Protein AF-A0AAJ0X1F7-F1 (afdb_monomer_lite)

Foldseek 3Di:
DPQDPVNLCVLVVVVL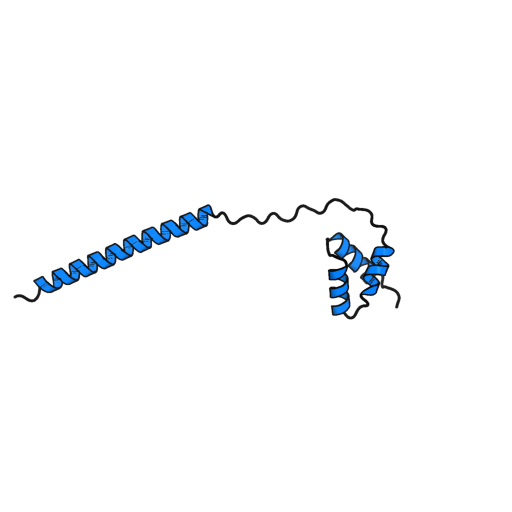VVDDLVNSLVVCVVVVHHSVVSVVSVVVDPPPPPDDHDPPDPPPDDPVVVVVVVVVVVVVVVVVVVVVVVVVVVVVVVVVVVPPPD

Secondary structure (DSSP, 8-state):
-PPPHHHHHHHHHHHHTT--HHHHHHHHHHTTS-THHHHHHHHHS------SPPPP-------HHHHHHHHHHHHHHHHHHHHHHHHHHHHHHHHHHHSS--

Sequence (102 aa):
MPVDESLRKWITDNYNAGFTPEQLRTTLAESGQDPAAVDEVLKASPQTPLLPPPPAPKKKGINWTIVVVIFILGLLVGVLFFFNTVISNLITASAGVAGIRT

Radius of gyration: 34.07 Å; chains: 1; bounding box: 63×26×92 Å

pLDDT: mean 75.94, std 13.57, range [43.41, 92.5]

Structure (mmCIF, N/CA/C/O backbone):
data_AF-A0AAJ0X1F7-F1
#
_entry.id   AF-A0AAJ0X1F7-F1
#
loop_
_atom_site.group_PDB
_atom_site.id
_atom_site.type_symbol
_atom_site.label_atom_id
_atom_site.label_alt_id
_atom_site.label_comp_id
_atom_site.label_asym_id
_atom_site.label_entity_id
_atom_site.label_seq_id
_atom_site.pdbx_PDB_ins_code
_atom_site.Cartn_x
_atom_site.Cartn_y
_atom_site.Cartn_z
_atom_site.occupancy
_atom_site.B_iso_or_equiv
_atom_site.auth_seq_id
_atom_site.auth_comp_id
_atom_site.auth_asym_id
_atom_site.auth_atom_id
_atom_site.pdbx_PDB_model_num
ATOM 1 N N . MET A 1 1 ? -35.106 3.662 24.745 1.00 53.12 1 MET A N 1
ATOM 2 C CA . MET A 1 1 ? -34.774 2.296 25.212 1.00 53.12 1 MET A CA 1
ATOM 3 C C . MET A 1 1 ? -33.494 2.415 26.023 1.00 53.12 1 MET A C 1
ATOM 5 O O . MET A 1 1 ? -32.674 3.234 25.631 1.00 53.12 1 MET A O 1
ATOM 9 N N . PRO A 1 2 ? -33.334 1.728 27.164 1.00 61.66 2 PRO A N 1
ATOM 10 C CA . PRO A 1 2 ? -32.090 1.820 27.926 1.00 61.66 2 PRO A CA 1
ATOM 11 C C . PRO A 1 2 ? -30.923 1.321 27.066 1.00 61.66 2 PRO A C 1
ATOM 13 O O . PRO A 1 2 ? -31.055 0.286 26.417 1.00 61.66 2 PRO A O 1
ATOM 16 N N . VAL A 1 3 ? -29.805 2.055 27.047 1.00 69.50 3 VAL A N 1
ATOM 17 C CA . VAL A 1 3 ? -28.573 1.609 26.378 1.00 69.50 3 VAL A CA 1
ATOM 18 C C . VAL A 1 3 ? -28.140 0.289 27.020 1.00 69.50 3 VAL A C 1
ATOM 20 O O . VAL A 1 3 ? -27.911 0.233 28.235 1.00 69.50 3 VAL A O 1
ATOM 23 N N . ASP A 1 4 ? -28.080 -0.780 26.232 1.00 82.25 4 ASP A N 1
ATOM 24 C CA . ASP A 1 4 ? -27.697 -2.095 26.726 1.00 82.25 4 ASP A CA 1
ATOM 25 C C . ASP A 1 4 ? -26.219 -2.109 27.145 1.00 82.25 4 ASP A C 1
ATOM 27 O O . ASP A 1 4 ? -25.387 -1.370 26.617 1.00 82.25 4 ASP A O 1
ATOM 31 N N . GLU A 1 5 ? -25.884 -2.919 28.147 1.00 81.56 5 GLU A N 1
ATOM 32 C CA . GLU A 1 5 ? -24.538 -2.952 28.732 1.00 81.56 5 GLU A CA 1
ATOM 33 C C . GLU A 1 5 ? -23.468 -3.376 27.714 1.00 81.56 5 GLU A C 1
ATOM 35 O O . GLU A 1 5 ? -22.348 -2.862 27.725 1.00 81.56 5 GLU A O 1
ATOM 40 N N . SER A 1 6 ? -23.842 -4.232 26.764 1.00 83.56 6 SER A N 1
ATOM 41 C CA . SER A 1 6 ? -23.008 -4.633 25.631 1.00 83.56 6 SER A CA 1
ATOM 42 C C . SER A 1 6 ? -22.703 -3.469 24.683 1.00 83.56 6 SER A C 1
ATOM 44 O O . SER A 1 6 ? -21.552 -3.320 24.275 1.00 83.56 6 SER A O 1
ATOM 46 N N . LEU A 1 7 ? -23.673 -2.602 24.389 1.00 84.56 7 LEU A N 1
ATOM 47 C CA . LEU A 1 7 ? -23.480 -1.390 23.597 1.00 84.56 7 LEU A CA 1
ATOM 48 C C . LEU A 1 7 ? -22.611 -0.369 24.332 1.00 84.56 7 LEU A C 1
ATOM 50 O O . LEU A 1 7 ? -21.713 0.204 23.718 1.00 84.56 7 LEU A O 1
ATOM 54 N N . ARG A 1 8 ? -22.794 -0.191 25.650 1.00 83.69 8 ARG A N 1
ATOM 55 C CA . ARG A 1 8 ? -21.896 0.671 26.446 1.00 83.69 8 ARG A CA 1
ATOM 56 C C . ARG A 1 8 ? -20.461 0.174 26.373 1.00 83.69 8 ARG A C 1
ATOM 58 O O . ARG A 1 8 ? -19.561 0.951 26.070 1.00 83.69 8 ARG A O 1
ATOM 65 N N . LYS A 1 9 ? -20.261 -1.126 26.599 1.00 85.25 9 LYS A N 1
ATOM 66 C CA . LYS A 1 9 ? -18.942 -1.756 26.547 1.00 85.25 9 LYS A CA 1
ATOM 67 C C . LYS A 1 9 ? -18.318 -1.625 25.160 1.00 85.25 9 LYS A C 1
ATOM 69 O O . LYS A 1 9 ? -17.155 -1.257 25.057 1.00 85.25 9 LYS A O 1
ATOM 74 N N . TRP A 1 10 ? -19.093 -1.848 24.100 1.00 86.81 10 TRP A N 1
ATOM 75 C CA . TRP A 1 10 ? -18.630 -1.670 22.727 1.00 86.81 10 TRP A CA 1
ATOM 76 C C . TRP A 1 10 ? -18.212 -0.218 22.446 1.00 86.81 10 TRP A C 1
ATOM 78 O O . TRP A 1 10 ? -17.122 0.003 21.921 1.00 86.81 10 TRP A O 1
ATOM 88 N N . ILE A 1 11 ? -19.016 0.778 22.840 1.00 86.62 11 ILE A N 1
ATOM 89 C CA . ILE A 1 11 ? -18.687 2.204 22.657 1.00 86.62 11 ILE A CA 1
ATOM 90 C C . ILE A 1 11 ? -17.389 2.548 23.399 1.00 86.62 11 ILE A C 1
ATOM 92 O O . ILE A 1 11 ? -16.491 3.149 22.810 1.00 86.62 11 ILE A O 1
ATOM 96 N N . THR A 1 12 ? -17.259 2.139 24.663 1.00 83.75 12 THR A N 1
ATOM 97 C CA . THR A 1 12 ? -16.070 2.405 25.485 1.00 83.75 12 THR A CA 1
ATOM 98 C C . THR A 1 12 ? -14.821 1.706 24.945 1.00 83.75 12 THR A C 1
ATOM 100 O O . THR A 1 12 ? -13.772 2.340 24.847 1.00 83.75 12 THR A O 1
ATOM 103 N N . ASP A 1 13 ? -14.919 0.435 24.548 1.00 86.31 13 ASP A N 1
ATOM 104 C CA . ASP A 1 13 ? -13.792 -0.340 24.013 1.00 86.31 13 ASP A CA 1
ATOM 105 C C . ASP A 1 13 ? -13.269 0.279 22.703 1.00 86.31 13 ASP A C 1
ATOM 107 O O . ASP A 1 13 ? -12.060 0.450 22.535 1.00 86.31 13 ASP A O 1
ATOM 111 N N . ASN A 1 14 ? -14.163 0.694 21.797 1.00 85.50 14 ASN A N 1
ATOM 112 C CA . ASN A 1 14 ? -13.760 1.329 20.539 1.00 85.50 14 ASN A CA 1
ATOM 113 C C . ASN A 1 14 ? -13.254 2.765 20.749 1.00 85.50 14 ASN A C 1
ATOM 115 O O . ASN A 1 14 ? -12.266 3.163 20.132 1.00 85.50 14 ASN A O 1
ATOM 119 N N . TYR A 1 15 ? -13.859 3.537 21.654 1.00 84.06 15 TYR A N 1
ATOM 120 C CA . TYR A 1 15 ? -13.347 4.863 22.005 1.00 84.06 15 TYR A CA 1
ATOM 121 C C . TYR A 1 15 ? -11.927 4.781 22.595 1.00 84.06 15 TYR A C 1
ATOM 123 O O . TYR A 1 15 ? -11.036 5.519 22.175 1.00 84.06 15 TYR A O 1
ATOM 131 N N . ASN A 1 16 ? -11.672 3.814 23.484 1.00 82.69 16 ASN A N 1
ATOM 132 C CA . ASN A 1 16 ? -10.339 3.545 24.040 1.00 82.69 16 ASN A CA 1
ATOM 133 C C . ASN A 1 16 ? -9.341 3.023 22.992 1.00 82.69 16 ASN A C 1
ATOM 135 O O . ASN A 1 16 ? -8.140 3.251 23.118 1.00 82.69 16 ASN A O 1
ATOM 139 N N . ALA A 1 17 ? -9.820 2.355 21.941 1.00 82.81 17 ALA A N 1
ATOM 140 C CA . ALA A 1 17 ? -9.002 1.956 20.797 1.00 82.81 17 ALA A CA 1
ATOM 141 C C . ALA A 1 17 ? -8.633 3.133 19.867 1.00 82.81 17 ALA A C 1
ATOM 143 O O . ALA A 1 17 ? -7.862 2.946 18.924 1.00 82.81 17 ALA A O 1
ATOM 144 N N . GLY A 1 18 ? -9.146 4.341 20.133 1.00 79.44 18 GLY A N 1
ATOM 145 C CA . GLY A 1 18 ? -8.839 5.562 19.387 1.00 79.44 18 GLY A CA 1
ATOM 146 C C . GLY A 1 18 ? -9.850 5.922 18.296 1.00 79.44 18 GLY A C 1
ATOM 147 O O . GLY A 1 18 ? -9.545 6.774 17.461 1.00 79.44 18 GLY A O 1
ATOM 148 N N . PHE A 1 19 ? -11.036 5.303 18.280 1.00 82.75 19 PHE A N 1
ATOM 149 C CA . PHE A 1 19 ? -12.124 5.722 17.393 1.00 82.75 19 PHE A CA 1
ATOM 150 C C . PHE A 1 19 ? -12.716 7.058 17.842 1.00 82.75 19 PHE A C 1
ATOM 152 O O . PHE A 1 19 ? -12.884 7.321 19.035 1.00 82.75 19 PHE A O 1
ATOM 159 N N . THR A 1 20 ? -13.075 7.904 16.878 1.00 85.69 20 THR A N 1
ATOM 160 C CA . THR A 1 20 ? -13.718 9.186 17.186 1.00 85.69 20 THR A CA 1
ATOM 161 C C . THR A 1 20 ? -15.211 8.995 17.484 1.00 85.69 20 THR A C 1
ATOM 163 O O . THR A 1 20 ? -15.834 8.077 16.945 1.00 85.69 20 THR A O 1
ATOM 166 N N . PRO A 1 21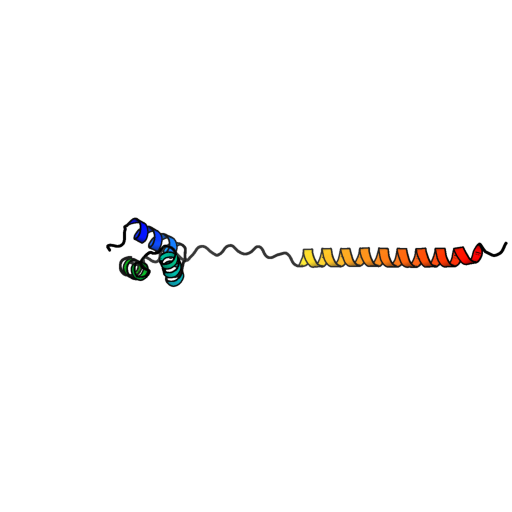 ? -15.837 9.878 18.286 1.00 84.06 21 PRO A N 1
ATOM 167 C CA . PRO A 1 21 ? -17.276 9.810 18.558 1.00 84.06 21 PRO A CA 1
ATOM 168 C C . PRO A 1 21 ? -18.134 9.791 17.285 1.00 84.06 21 PRO A C 1
ATOM 170 O O . PRO A 1 21 ? -19.125 9.071 17.221 1.00 84.06 21 PRO A O 1
ATOM 173 N N . GLU A 1 22 ? -17.724 10.516 16.240 1.00 86.94 22 GLU A N 1
ATOM 174 C CA . GLU A 1 22 ? -18.432 10.545 14.953 1.00 86.94 22 GLU A CA 1
ATOM 175 C C . GLU A 1 22 ? -18.363 9.206 14.202 1.00 86.94 22 GLU A C 1
ATOM 177 O O . GLU A 1 22 ? -19.343 8.790 13.581 1.00 86.94 22 GLU A O 1
ATOM 182 N N . GLN A 1 23 ? -17.235 8.487 14.290 1.00 87.56 23 GLN A N 1
ATOM 183 C CA . GLN A 1 23 ? -17.120 7.139 13.722 1.00 87.56 23 GLN A CA 1
ATOM 184 C C . GLN A 1 23 ? -18.052 6.163 14.442 1.00 87.56 23 GLN A C 1
ATOM 186 O O . GLN A 1 23 ? -18.771 5.416 13.787 1.00 87.56 23 GLN A O 1
ATOM 191 N N . LEU A 1 24 ? -18.104 6.226 15.776 1.00 88.19 24 LEU A N 1
ATOM 192 C CA . LEU A 1 24 ? -18.986 5.376 16.580 1.00 88.19 24 LEU A CA 1
ATOM 193 C C . LEU A 1 24 ? -20.463 5.644 16.276 1.00 88.19 24 LEU A C 1
ATOM 195 O O . LEU A 1 24 ? -21.228 4.699 16.104 1.00 88.19 24 LEU A O 1
ATOM 199 N N . ARG A 1 25 ? -20.859 6.917 16.144 1.00 87.31 25 ARG A N 1
ATOM 200 C CA . ARG A 1 25 ? -22.224 7.298 15.744 1.00 87.31 25 ARG A CA 1
ATOM 201 C C . ARG A 1 25 ? -22.584 6.760 14.365 1.00 87.31 25 ARG A C 1
ATOM 203 O O . ARG A 1 25 ? -23.689 6.259 14.188 1.00 87.31 25 ARG A O 1
ATOM 210 N N . THR A 1 26 ? -21.656 6.841 13.413 1.00 89.12 26 THR A N 1
ATOM 211 C CA . THR A 1 26 ? -21.859 6.326 12.052 1.00 89.12 26 THR A CA 1
ATOM 212 C C . THR A 1 26 ? -22.068 4.813 12.075 1.00 89.12 26 THR A C 1
ATOM 214 O O . THR A 1 26 ? -23.063 4.333 11.543 1.00 89.12 26 THR A O 1
ATOM 217 N N . THR A 1 27 ? -21.212 4.063 12.775 1.00 86.81 27 THR A N 1
ATOM 218 C CA . THR A 1 27 ? -21.349 2.603 12.900 1.00 86.81 27 THR A CA 1
ATOM 219 C C . THR A 1 27 ? -22.639 2.189 13.617 1.00 86.81 27 THR A C 1
ATOM 221 O O . THR A 1 27 ? -23.275 1.212 13.220 1.00 86.81 27 THR A O 1
ATOM 224 N N . LEU A 1 28 ? -23.066 2.926 14.650 1.00 88.31 28 LEU A N 1
ATOM 225 C CA . LEU A 1 28 ? -24.349 2.667 15.314 1.00 88.31 28 LEU A CA 1
ATOM 226 C C . LEU A 1 28 ? -25.533 2.941 14.383 1.00 88.31 28 LEU A C 1
ATOM 228 O O . LEU A 1 28 ? -26.444 2.119 14.318 1.00 88.31 28 LEU A O 1
ATOM 232 N N . ALA A 1 29 ? -25.497 4.047 13.637 1.00 86.12 29 ALA A N 1
ATOM 233 C CA . ALA A 1 29 ? -26.538 4.391 12.675 1.00 86.12 29 ALA A CA 1
ATOM 234 C C . ALA A 1 29 ? -26.653 3.339 11.558 1.00 86.12 29 ALA A C 1
ATOM 236 O O . ALA A 1 29 ? -27.763 2.954 11.194 1.00 86.12 29 ALA A O 1
ATOM 237 N N . GLU A 1 30 ? -25.525 2.816 11.067 1.00 87.75 30 GLU A N 1
ATOM 238 C CA . GLU A 1 30 ? -25.490 1.704 10.104 1.00 87.75 30 GLU A CA 1
ATOM 239 C C . GLU A 1 30 ? -26.039 0.396 10.691 1.00 87.75 30 GLU A C 1
ATOM 241 O O . GLU A 1 30 ? -26.665 -0.390 9.982 1.00 87.75 30 GLU A O 1
ATOM 246 N N . SER A 1 31 ? -25.855 0.182 11.995 1.00 83.62 31 SER A N 1
ATOM 247 C CA . SER A 1 31 ? -26.375 -0.986 12.719 1.00 83.62 31 SER A CA 1
ATOM 248 C C . SER A 1 31 ? -27.859 -0.851 13.099 1.00 83.62 31 SER A C 1
ATOM 250 O O . SER A 1 31 ? -28.434 -1.770 13.680 1.00 83.62 31 SER A O 1
ATOM 252 N N . GLY A 1 32 ? -28.499 0.283 12.782 1.00 81.75 32 GLY A N 1
ATOM 253 C CA . GLY A 1 32 ? -29.888 0.572 13.155 1.00 81.75 32 GLY A CA 1
ATOM 254 C C . GLY A 1 32 ? -30.080 0.904 14.639 1.00 81.75 32 GLY A C 1
ATOM 255 O O . GLY A 1 32 ? -31.204 0.849 15.139 1.00 81.75 32 GLY A O 1
ATOM 256 N N . GLN A 1 33 ? -28.999 1.235 15.350 1.00 82.75 33 GLN A N 1
ATOM 257 C CA . GLN A 1 33 ? -29.008 1.657 16.750 1.00 82.75 33 GLN A CA 1
ATOM 258 C C . GLN A 1 33 ? -28.994 3.182 16.874 1.00 82.75 33 GLN A C 1
ATOM 260 O O . GLN A 1 33 ? -28.569 3.900 15.972 1.00 82.75 33 GLN A O 1
ATOM 265 N N . ASP A 1 34 ? -29.475 3.678 18.016 1.00 82.81 34 ASP A N 1
ATOM 266 C CA . ASP A 1 34 ? -29.574 5.112 18.274 1.00 82.81 34 ASP A CA 1
ATOM 267 C C . ASP A 1 34 ? -28.174 5.736 18.447 1.00 82.81 34 ASP A C 1
ATOM 269 O O . ASP A 1 34 ? -27.490 5.432 19.431 1.00 82.81 34 ASP A O 1
ATOM 273 N N . PRO A 1 35 ? -27.728 6.627 17.539 1.00 81.88 35 PRO A N 1
ATOM 274 C CA . PRO A 1 35 ? -26.417 7.262 17.640 1.00 81.88 35 PRO A CA 1
ATOM 275 C C . PRO A 1 35 ? -26.288 8.168 18.875 1.00 81.88 35 PRO A C 1
ATOM 277 O O . PRO A 1 35 ? -25.166 8.423 19.319 1.00 81.88 35 PRO A O 1
ATOM 280 N N . ALA A 1 36 ? -27.398 8.612 19.480 1.00 82.12 36 ALA A N 1
ATOM 281 C CA . ALA A 1 36 ? -27.373 9.398 20.716 1.00 82.12 36 ALA A CA 1
ATOM 282 C C . ALA A 1 36 ? -26.865 8.591 21.928 1.00 82.12 36 ALA A C 1
ATOM 284 O O . ALA A 1 36 ? -26.391 9.177 22.906 1.00 82.12 36 ALA A O 1
ATOM 285 N N . ALA A 1 37 ? -26.878 7.253 21.850 1.00 82.75 37 ALA A N 1
ATOM 286 C CA . ALA A 1 37 ? -26.316 6.383 22.880 1.00 82.75 37 ALA A CA 1
ATOM 287 C C . ALA A 1 37 ? -24.804 6.600 23.071 1.00 82.75 37 ALA A C 1
ATOM 289 O O . ALA A 1 37 ? -24.297 6.440 24.181 1.00 82.75 37 ALA A O 1
ATOM 290 N N . VAL A 1 38 ? -24.082 7.017 22.022 1.00 82.88 38 VAL A N 1
ATOM 291 C CA . VAL A 1 38 ? -22.646 7.340 22.100 1.00 82.88 38 VAL A CA 1
ATOM 292 C C . VAL A 1 38 ? -22.407 8.501 23.060 1.00 82.88 38 VAL A C 1
ATOM 294 O O . VAL A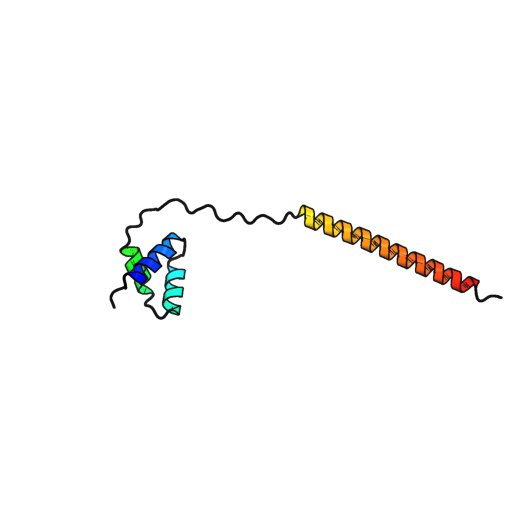 1 38 ? -21.535 8.423 23.923 1.00 82.88 38 VAL A O 1
ATOM 297 N N . ASP A 1 39 ? -23.215 9.555 22.961 1.00 81.31 39 ASP A N 1
ATOM 298 C CA . ASP A 1 39 ? -23.104 10.733 23.821 1.00 81.31 39 ASP A CA 1
ATOM 299 C C . ASP A 1 39 ? -23.502 10.437 25.265 1.00 81.31 39 ASP A C 1
ATOM 301 O O . ASP A 1 39 ? -22.881 10.956 26.192 1.00 81.31 39 ASP A O 1
ATOM 305 N N . GLU A 1 40 ? -24.516 9.595 25.470 1.00 80.12 40 GLU A N 1
ATOM 306 C CA . GLU A 1 40 ? -24.937 9.163 26.804 1.00 80.12 40 GLU A CA 1
ATOM 307 C C . GLU A 1 40 ? -23.831 8.354 27.500 1.00 80.12 40 GLU A C 1
ATOM 309 O O . GLU A 1 40 ? -23.510 8.606 28.662 1.00 80.12 40 GLU A O 1
ATOM 314 N N . VAL A 1 41 ? -23.185 7.434 26.776 1.00 80.81 41 VAL A N 1
ATOM 315 C CA . VAL A 1 41 ? -22.110 6.585 27.310 1.00 80.81 41 VAL A CA 1
ATOM 316 C C . VAL A 1 41 ? -20.826 7.370 27.544 1.00 80.81 41 VAL A C 1
ATOM 318 O O . VAL A 1 41 ? -20.210 7.221 28.597 1.00 80.81 41 VAL A O 1
ATOM 321 N N . LEU A 1 42 ? -20.435 8.246 26.617 1.00 77.44 42 LEU A N 1
ATOM 322 C CA . LEU A 1 42 ? -19.235 9.071 26.773 1.00 77.44 42 LEU A CA 1
ATOM 323 C C . LEU A 1 42 ? -19.380 10.116 27.885 1.00 77.44 42 LEU A C 1
ATOM 325 O O . LEU A 1 42 ? -18.391 10.424 28.546 1.00 77.44 42 LEU A O 1
ATOM 329 N N . LYS A 1 43 ? -20.590 10.643 28.122 1.00 76.19 43 LYS A N 1
ATOM 330 C CA . LYS A 1 43 ? -20.867 11.532 29.265 1.00 76.19 43 LYS A CA 1
ATOM 331 C C . LYS A 1 43 ? -20.887 10.786 30.598 1.00 76.19 43 LYS A C 1
ATOM 333 O O . LYS A 1 43 ? -20.496 11.360 31.609 1.00 76.19 43 LYS A O 1
ATOM 338 N N . ALA A 1 44 ? -21.359 9.539 30.607 1.00 68.19 44 ALA A N 1
ATOM 339 C CA . ALA A 1 44 ? -21.440 8.715 31.811 1.00 68.19 44 ALA A CA 1
ATOM 340 C C . ALA A 1 44 ? -20.112 8.027 32.169 1.00 68.19 44 ALA A C 1
ATOM 342 O O . ALA A 1 44 ? -19.905 7.677 33.329 1.00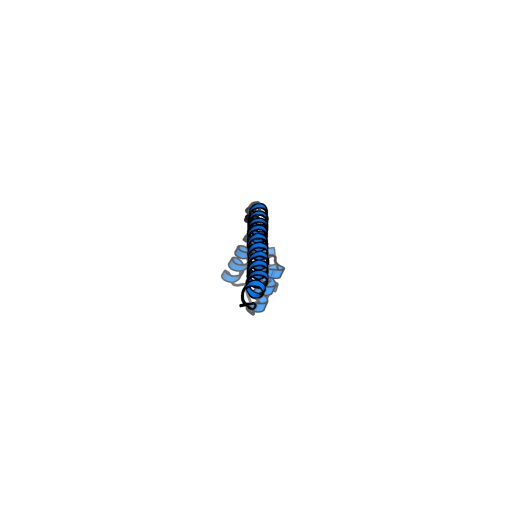 68.19 44 ALA A O 1
ATOM 343 N N . SER A 1 45 ? -19.217 7.827 31.199 1.00 62.44 45 SER A N 1
ATOM 344 C CA . SER A 1 45 ? -17.908 7.219 31.417 1.00 62.44 45 SER A CA 1
ATOM 345 C C . SER A 1 45 ? -16.924 8.284 31.918 1.00 62.44 45 SER A C 1
ATOM 347 O O . SER A 1 45 ? -16.528 9.148 31.132 1.00 62.44 45 SER A O 1
ATOM 349 N N . PRO A 1 46 ? -16.485 8.254 33.194 1.00 54.62 46 PRO A N 1
ATOM 350 C CA . PRO A 1 46 ? -15.446 9.154 33.671 1.00 54.62 46 PRO A CA 1
ATOM 351 C C . PRO A 1 46 ? -14.177 8.837 32.885 1.00 54.62 46 PRO A C 1
ATOM 353 O O . PRO A 1 46 ? -13.569 7.784 33.072 1.00 54.62 46 PRO A O 1
ATOM 356 N N . GLN A 1 47 ? -13.816 9.720 31.953 1.00 56.03 47 GLN A N 1
ATOM 357 C CA . GLN A 1 47 ? -12.605 9.606 31.151 1.00 56.03 47 GLN A CA 1
ATOM 358 C C . GLN A 1 47 ? -11.397 9.612 32.087 1.00 56.03 47 GLN A C 1
ATOM 360 O O . GLN A 1 47 ? -10.855 10.656 32.439 1.00 56.03 47 GLN A O 1
ATOM 365 N N . THR A 1 48 ? -10.980 8.431 32.525 1.00 54.34 48 THR A N 1
ATOM 366 C CA . THR A 1 48 ? -9.639 8.245 33.055 1.00 54.34 48 THR A CA 1
ATOM 367 C C . THR A 1 48 ? -8.745 8.246 31.821 1.00 54.34 48 THR A C 1
ATOM 369 O O . THR A 1 48 ? -8.964 7.406 30.947 1.00 54.34 48 THR A O 1
ATOM 372 N N . PRO A 1 49 ? -7.793 9.184 31.672 1.00 48.34 49 PRO A N 1
ATOM 373 C CA . PRO A 1 49 ? -6.896 9.185 30.526 1.00 48.34 49 PRO A CA 1
ATOM 374 C C . PRO A 1 49 ? -5.997 7.950 30.644 1.00 48.34 49 PRO A C 1
ATOM 376 O O . PRO A 1 49 ? -4.971 7.969 31.325 1.00 48.34 49 PRO A O 1
ATOM 379 N N . LEU A 1 50 ? -6.417 6.830 30.056 1.00 57.22 50 LEU A N 1
ATOM 380 C CA . LEU A 1 50 ? -5.641 5.600 30.029 1.00 57.22 50 LEU A CA 1
ATOM 381 C C . LEU A 1 50 ? -4.571 5.727 28.954 1.00 57.22 50 LEU A C 1
ATOM 383 O O . LEU A 1 50 ? -4.773 5.303 27.827 1.00 57.22 50 LEU A O 1
ATOM 387 N N . LEU A 1 51 ? -3.438 6.290 29.381 1.00 56.00 51 LEU A N 1
ATOM 388 C CA . LEU A 1 51 ? -2.140 6.313 28.714 1.00 56.00 51 LEU A CA 1
ATOM 389 C C . LEU A 1 51 ? -2.100 6.962 27.312 1.00 56.00 51 LEU A C 1
ATOM 391 O O . LEU A 1 51 ? -3.047 6.909 26.533 1.00 56.00 51 LEU A O 1
ATOM 395 N N . PRO A 1 52 ? -0.971 7.597 26.949 1.00 56.34 52 PRO A N 1
ATOM 396 C CA . PRO A 1 52 ? -0.774 8.053 25.582 1.00 56.34 52 PRO A CA 1
ATOM 397 C C . PRO A 1 52 ? -0.919 6.865 24.613 1.00 56.34 52 PRO A C 1
ATOM 399 O O . PRO A 1 52 ? -0.449 5.765 24.925 1.00 56.34 52 PRO A O 1
ATOM 402 N N . PRO A 1 53 ? -1.567 7.070 23.452 1.00 57.81 53 PRO A N 1
ATOM 403 C CA . PRO A 1 53 ? -1.839 6.006 22.496 1.00 57.81 53 PRO A CA 1
ATOM 404 C C . PRO A 1 53 ? -0.539 5.292 22.097 1.00 57.81 53 PRO A C 1
ATOM 406 O O . PRO A 1 53 ? 0.507 5.946 21.977 1.00 57.81 53 PRO A O 1
ATOM 409 N N . PRO A 1 54 ? -0.573 3.963 21.880 1.00 59.72 54 PRO A N 1
ATOM 410 C CA . PRO A 1 54 ? 0.591 3.232 21.408 1.00 59.72 54 PRO A CA 1
ATOM 411 C C . PRO A 1 54 ? 1.111 3.891 20.121 1.00 59.72 54 PRO A C 1
ATOM 413 O O . PRO A 1 54 ? 0.310 4.265 19.258 1.00 59.72 54 PRO A O 1
ATOM 416 N N . PRO A 1 55 ? 2.437 4.080 19.981 1.00 60.03 55 PRO A N 1
ATOM 417 C CA . PRO A 1 55 ? 2.997 4.747 18.818 1.00 60.03 55 PRO A CA 1
ATOM 418 C C . PRO A 1 55 ? 2.543 4.005 17.562 1.00 60.03 55 PRO A C 1
ATOM 420 O O . PRO A 1 55 ? 2.745 2.794 17.447 1.00 60.03 55 PRO A O 1
ATOM 423 N N . ALA A 1 56 ? 1.905 4.738 16.645 1.00 67.38 56 ALA A N 1
ATOM 424 C CA . ALA A 1 56 ? 1.380 4.197 15.399 1.00 67.38 56 ALA A CA 1
ATOM 425 C C . ALA A 1 56 ? 2.422 3.290 14.717 1.00 67.38 56 ALA A C 1
ATOM 427 O O . ALA A 1 56 ? 3.619 3.614 14.748 1.00 67.38 56 ALA A O 1
ATOM 428 N N . PRO A 1 57 ? 2.005 2.174 14.084 1.00 62.97 57 PRO A N 1
ATOM 429 C CA . PRO A 1 57 ? 2.931 1.286 13.404 1.00 62.97 57 PRO A CA 1
ATOM 430 C C . PRO A 1 57 ? 3.685 2.102 12.357 1.00 62.97 57 PRO A C 1
ATOM 432 O O . PRO A 1 57 ? 3.108 2.584 11.379 1.00 62.97 57 PRO A O 1
ATOM 435 N N . LYS A 1 58 ? 4.985 2.308 12.596 1.00 59.88 58 LYS A N 1
ATOM 436 C CA . LYS A 1 58 ? 5.861 3.018 11.668 1.00 59.88 58 LYS A CA 1
ATOM 437 C C . LYS A 1 58 ? 5.782 2.272 10.344 1.00 59.88 58 LYS A C 1
ATOM 439 O O . LYS A 1 58 ? 6.275 1.149 10.242 1.00 59.88 58 LYS A O 1
ATOM 444 N N . LYS A 1 59 ? 5.135 2.881 9.344 1.00 63.22 59 LYS A N 1
ATOM 445 C CA . LYS A 1 59 ? 5.149 2.382 7.969 1.00 63.22 59 LYS A CA 1
ATOM 446 C C . LYS A 1 59 ? 6.614 2.197 7.603 1.00 63.22 59 LYS A C 1
ATOM 448 O O . LYS A 1 59 ? 7.365 3.169 7.538 1.00 63.22 59 LYS A O 1
ATOM 453 N N . LYS A 1 60 ? 7.031 0.940 7.464 1.00 62.88 60 LYS A N 1
ATOM 454 C CA . LYS A 1 60 ? 8.380 0.564 7.053 1.00 62.88 60 LYS A CA 1
ATOM 455 C C . LYS A 1 60 ? 8.566 1.172 5.665 1.00 62.88 60 LYS A C 1
ATOM 457 O O . LYS A 1 60 ? 7.975 0.691 4.703 1.00 62.88 60 LYS A O 1
ATOM 462 N N . GLY A 1 61 ? 9.251 2.313 5.603 1.00 66.56 61 GLY A N 1
ATOM 463 C CA . GLY A 1 61 ? 9.416 3.073 4.372 1.00 66.56 61 GLY A CA 1
ATOM 464 C C . GLY A 1 61 ? 10.022 2.173 3.306 1.00 66.56 61 GLY A C 1
ATOM 465 O O . GLY A 1 61 ? 11.015 1.490 3.562 1.00 66.56 61 GLY A O 1
ATOM 466 N N . ILE A 1 62 ? 9.393 2.137 2.132 1.00 71.44 62 ILE A N 1
ATOM 467 C CA . ILE A 1 62 ? 9.976 1.492 0.959 1.00 71.44 62 ILE A CA 1
ATOM 468 C C . ILE A 1 62 ? 11.346 2.128 0.737 1.00 71.44 62 ILE A C 1
ATOM 470 O O . ILE A 1 62 ? 11.480 3.352 0.688 1.00 71.44 62 ILE A O 1
ATOM 474 N N . ASN A 1 63 ? 12.370 1.283 0.666 1.00 79.38 63 ASN A N 1
ATOM 475 C CA . ASN A 1 63 ? 13.743 1.725 0.523 1.00 79.38 63 ASN A CA 1
ATOM 476 C C . ASN A 1 63 ? 13.952 2.174 -0.930 1.00 79.38 63 ASN A C 1
ATOM 478 O O . ASN A 1 63 ? 14.282 1.366 -1.798 1.00 79.38 63 ASN A O 1
ATOM 482 N N . TRP A 1 64 ? 13.686 3.455 -1.199 1.00 80.56 64 TRP A N 1
ATOM 483 C CA . TRP A 1 64 ? 13.729 4.065 -2.533 1.00 80.56 64 TRP A CA 1
ATOM 484 C C . TRP A 1 64 ? 15.045 3.807 -3.273 1.00 80.56 64 TRP A C 1
ATOM 486 O O . TRP A 1 64 ? 15.040 3.651 -4.491 1.00 80.56 64 TRP A O 1
ATOM 496 N N . THR A 1 65 ? 16.151 3.647 -2.545 1.00 82.62 65 THR A N 1
ATOM 497 C CA . THR A 1 65 ? 17.453 3.260 -3.099 1.00 82.62 65 THR A CA 1
ATOM 498 C C . THR A 1 65 ? 17.385 1.955 -3.892 1.00 82.62 65 THR A C 1
ATOM 500 O O . THR A 1 65 ? 17.934 1.876 -4.986 1.00 82.62 65 THR A O 1
ATOM 503 N N . ILE A 1 66 ? 16.673 0.941 -3.390 1.00 84.25 66 ILE A N 1
ATOM 504 C CA . ILE A 1 66 ? 16.553 -0.358 -4.069 1.00 84.25 66 ILE A CA 1
ATOM 505 C C . ILE A 1 66 ? 15.757 -0.203 -5.371 1.00 84.25 66 ILE A C 1
ATOM 507 O O . ILE A 1 66 ? 16.139 -0.761 -6.396 1.00 84.25 66 ILE A O 1
ATOM 511 N N . VAL A 1 67 ? 14.691 0.602 -5.351 1.00 86.25 67 VAL A N 1
ATOM 512 C CA . VAL A 1 67 ? 13.856 0.869 -6.533 1.00 86.25 67 VAL A CA 1
ATOM 513 C C . VAL A 1 67 ? 14.672 1.556 -7.630 1.00 86.25 67 VAL A C 1
ATOM 515 O O . VAL A 1 67 ? 14.633 1.132 -8.783 1.00 86.25 67 VAL A O 1
ATOM 518 N N . VAL A 1 68 ? 15.461 2.570 -7.265 1.00 88.44 68 VAL A N 1
ATOM 519 C CA . VAL A 1 68 ? 16.324 3.297 -8.206 1.00 88.44 68 VAL A CA 1
ATOM 520 C C . VAL A 1 68 ? 17.400 2.382 -8.794 1.00 88.44 68 VAL A C 1
ATOM 522 O O . VAL A 1 68 ? 17.616 2.396 -10.003 1.00 88.44 68 VAL A O 1
ATOM 525 N N . VAL A 1 69 ? 18.038 1.543 -7.972 1.00 90.31 69 VAL A N 1
ATOM 526 C CA . VAL A 1 69 ? 19.071 0.603 -8.438 1.00 90.31 69 VAL A CA 1
ATOM 527 C C . VAL A 1 69 ? 18.498 -0.398 -9.441 1.00 90.31 69 VAL A C 1
ATOM 529 O O . VAL A 1 69 ? 19.082 -0.580 -10.508 1.00 90.31 69 VAL A O 1
ATOM 532 N N . ILE A 1 70 ? 17.339 -1.000 -9.148 1.00 89.62 70 ILE A N 1
ATOM 533 C CA . ILE A 1 70 ? 16.673 -1.941 -10.065 1.00 89.62 70 ILE A CA 1
ATOM 534 C C . ILE A 1 70 ? 16.321 -1.250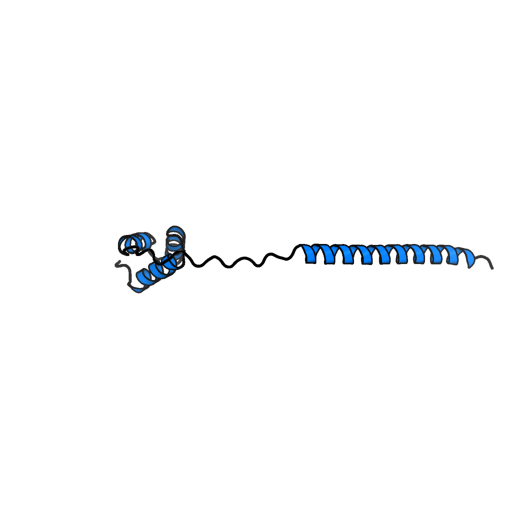 -11.386 1.00 89.62 70 ILE A C 1
ATOM 536 O O . ILE A 1 70 ? 16.544 -1.817 -12.456 1.00 89.62 70 ILE A O 1
ATOM 540 N N . PHE A 1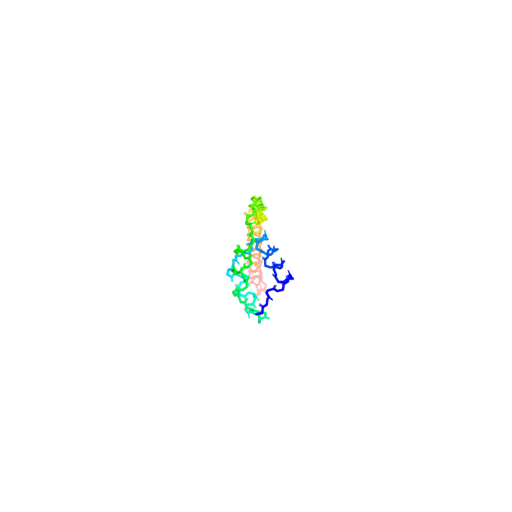 71 ? 15.817 -0.016 -11.325 1.00 91.81 71 PHE A N 1
ATOM 541 C CA . PHE A 1 71 ? 15.466 0.751 -12.516 1.00 91.81 71 PHE A CA 1
ATOM 542 C C . PHE A 1 71 ? 16.687 1.032 -13.404 1.00 91.81 71 PHE A C 1
ATOM 544 O O . PHE A 1 71 ? 16.641 0.781 -14.607 1.00 91.81 71 PHE A O 1
ATOM 551 N N . ILE A 1 72 ? 17.800 1.485 -12.817 1.00 92.50 72 ILE A N 1
ATOM 552 C CA . ILE A 1 72 ? 19.045 1.764 -13.550 1.00 92.50 72 ILE A CA 1
ATOM 553 C C . ILE A 1 72 ? 19.609 0.486 -14.185 1.00 92.50 72 ILE A C 1
ATOM 555 O O . ILE A 1 72 ? 20.000 0.505 -15.352 1.00 92.50 72 ILE A O 1
ATOM 559 N N . LEU A 1 73 ? 19.618 -0.629 -13.448 1.00 92.31 73 LEU A N 1
ATOM 560 C CA . LEU A 1 73 ? 20.055 -1.931 -13.965 1.00 92.31 73 LEU A CA 1
ATOM 561 C C . LEU A 1 73 ? 19.208 -2.382 -15.159 1.00 92.31 73 LEU A C 1
ATOM 563 O O . LEU A 1 73 ? 19.763 -2.795 -16.176 1.00 92.31 73 LEU A O 1
ATOM 567 N N . GLY A 1 74 ? 17.882 -2.258 -15.069 1.00 90.38 74 GLY A N 1
ATOM 568 C CA . GLY A 1 74 ? 16.982 -2.583 -16.176 1.00 90.38 74 GLY A CA 1
ATOM 569 C C . GLY A 1 74 ? 17.238 -1.719 -17.413 1.00 90.38 74 GLY A C 1
ATOM 570 O O . GLY A 1 74 ? 17.288 -2.236 -18.530 1.00 90.38 74 GLY A O 1
ATOM 571 N N . LEU A 1 75 ? 17.468 -0.419 -17.215 1.00 92.31 75 LEU A N 1
ATOM 572 C CA . LEU A 1 75 ? 17.753 0.526 -18.296 1.00 92.31 75 LEU A CA 1
ATOM 573 C C . LEU A 1 75 ? 19.079 0.186 -18.997 1.00 92.31 75 LEU A C 1
ATOM 575 O O . LEU A 1 75 ? 19.126 0.121 -20.223 1.00 92.31 75 LEU A O 1
ATOM 579 N N . LEU A 1 76 ? 20.132 -0.119 -18.232 1.00 91.75 76 LEU A N 1
ATOM 580 C CA . LEU A 1 76 ? 21.431 -0.543 -18.766 1.00 91.75 76 LEU A CA 1
ATOM 581 C C . LEU A 1 76 ? 21.325 -1.813 -19.614 1.00 91.75 76 LEU A C 1
ATOM 583 O O . LEU A 1 76 ? 21.828 -1.838 -20.737 1.00 91.75 76 LEU A O 1
ATOM 587 N N . VAL A 1 77 ? 20.651 -2.849 -19.106 1.00 91.50 77 VAL A N 1
ATOM 588 C CA . VAL A 1 77 ? 20.473 -4.110 -19.843 1.00 91.50 77 VAL A CA 1
ATOM 589 C C . VAL A 1 77 ? 19.658 -3.880 -21.116 1.00 91.50 77 VAL A C 1
ATOM 591 O O . VAL A 1 77 ? 20.050 -4.354 -22.181 1.00 91.50 77 VAL A O 1
ATOM 594 N N . GLY A 1 78 ? 18.573 -3.104 -21.040 1.00 88.38 78 GLY A N 1
ATOM 595 C CA . GLY A 1 78 ? 17.744 -2.772 -22.201 1.00 88.38 78 GLY A CA 1
ATOM 596 C C . GLY A 1 78 ? 18.517 -2.031 -23.295 1.00 88.38 78 GLY A C 1
ATOM 597 O O . GLY A 1 78 ? 18.423 -2.391 -24.468 1.00 88.38 78 GLY A O 1
ATOM 598 N N . VAL A 1 79 ? 19.337 -1.047 -22.918 1.00 89.88 79 VAL A N 1
ATOM 599 C CA . VAL A 1 79 ? 20.191 -0.307 -23.861 1.00 89.88 79 VAL A CA 1
ATOM 600 C C . VAL A 1 79 ? 21.229 -1.229 -24.501 1.00 89.88 79 VAL A C 1
ATOM 602 O O . VAL A 1 79 ? 21.412 -1.186 -25.716 1.00 89.88 79 VAL A O 1
ATOM 605 N N . LEU A 1 80 ? 21.862 -2.111 -23.722 1.00 89.12 80 LEU A N 1
ATOM 606 C CA . LEU A 1 80 ? 22.847 -3.062 -24.243 1.00 89.12 80 LEU A CA 1
ATOM 607 C C . LEU A 1 80 ? 22.226 -4.020 -25.274 1.00 89.12 80 LEU A C 1
ATOM 609 O O . LEU A 1 80 ? 22.802 -4.247 -26.338 1.00 89.12 80 LEU A O 1
ATOM 613 N N . PHE A 1 81 ? 21.020 -4.526 -24.998 1.00 87.94 81 PHE A N 1
ATOM 614 C CA . PHE A 1 81 ? 20.258 -5.357 -25.935 1.00 87.94 81 PHE A CA 1
ATOM 615 C C . PHE A 1 81 ? 19.850 -4.598 -27.197 1.00 87.94 81 PHE A C 1
ATOM 617 O O . PHE A 1 81 ? 19.932 -5.150 -28.297 1.00 87.94 81 PHE A O 1
ATOM 624 N N . PHE A 1 82 ? 19.441 -3.336 -27.060 1.00 86.12 82 PHE A N 1
ATOM 625 C CA . PHE A 1 82 ? 19.091 -2.495 -28.198 1.00 86.12 82 PHE A CA 1
ATOM 626 C C . PHE A 1 82 ? 20.291 -2.296 -29.129 1.00 86.12 82 PHE A C 1
ATOM 628 O O . PHE A 1 82 ? 20.191 -2.591 -30.318 1.00 86.12 82 PHE A O 1
ATOM 635 N N . PHE A 1 83 ? 21.450 -1.897 -28.594 1.00 85.44 83 PHE A N 1
ATOM 636 C CA . PHE A 1 83 ? 22.673 -1.763 -29.390 1.00 85.44 83 PHE A CA 1
ATOM 637 C C . PHE A 1 83 ? 23.083 -3.082 -30.042 1.00 85.44 83 PHE A C 1
ATOM 639 O O . PHE A 1 83 ? 23.402 -3.093 -31.228 1.00 85.44 83 PHE A O 1
ATOM 646 N N . ASN A 1 84 ? 23.019 -4.198 -29.313 1.00 85.00 84 ASN A N 1
ATOM 647 C CA . ASN A 1 84 ? 23.369 -5.502 -29.869 1.00 85.00 84 ASN A CA 1
ATOM 648 C C . ASN A 1 84 ? 22.441 -5.906 -31.031 1.00 85.00 84 ASN A C 1
ATOM 650 O O . ASN A 1 84 ? 22.899 -6.400 -32.061 1.00 85.00 84 ASN A O 1
ATOM 654 N N . THR A 1 85 ? 21.142 -5.629 -30.903 1.00 84.00 85 THR A N 1
ATOM 655 C CA . THR A 1 85 ? 20.147 -5.889 -31.955 1.00 84.00 85 THR A CA 1
ATOM 656 C C . THR A 1 85 ? 20.381 -5.003 -33.178 1.00 84.00 85 THR A C 1
ATOM 658 O O . THR A 1 85 ? 20.358 -5.486 -34.308 1.00 84.00 85 THR A O 1
ATOM 661 N N . VAL A 1 86 ? 20.647 -3.710 -32.967 1.00 83.69 86 VAL A N 1
ATOM 662 C CA . VAL A 1 86 ? 20.911 -2.749 -34.049 1.00 83.69 86 VAL A CA 1
ATOM 663 C C . VAL A 1 86 ? 22.203 -3.096 -34.791 1.00 83.69 86 VAL A C 1
ATOM 665 O O . VAL A 1 86 ? 22.204 -3.127 -36.020 1.00 83.69 86 VAL A O 1
ATOM 668 N N . ILE A 1 87 ? 23.282 -3.412 -34.069 1.00 82.50 87 ILE A N 1
ATOM 669 C CA . ILE A 1 87 ? 24.566 -3.809 -34.662 1.00 82.50 87 ILE A CA 1
ATOM 670 C C . ILE A 1 87 ? 24.412 -5.122 -35.436 1.00 82.50 87 ILE A C 1
ATOM 672 O O . ILE A 1 87 ? 24.854 -5.202 -36.579 1.00 82.50 87 ILE A O 1
ATOM 676 N N . SER A 1 88 ? 23.737 -6.122 -34.862 1.00 74.88 88 SER A N 1
ATOM 677 C CA . SER A 1 88 ? 23.490 -7.401 -35.542 1.00 74.88 88 SER A CA 1
ATOM 678 C C . SER A 1 88 ? 22.698 -7.207 -36.837 1.00 74.88 88 SER A C 1
ATOM 680 O O . SER A 1 88 ? 23.116 -7.695 -37.883 1.00 74.88 88 SER A O 1
ATOM 682 N N . ASN A 1 89 ? 21.620 -6.417 -36.810 1.00 74.81 89 ASN A N 1
ATOM 683 C CA . ASN A 1 89 ? 20.844 -6.105 -38.013 1.00 74.81 89 ASN A CA 1
ATOM 684 C C . ASN A 1 89 ? 21.655 -5.329 -39.061 1.00 74.81 89 ASN A C 1
ATOM 686 O O . ASN A 1 89 ? 21.504 -5.586 -40.254 1.00 74.81 89 ASN A O 1
ATOM 690 N N . LEU A 1 90 ? 22.533 -4.411 -38.648 1.00 73.12 90 LEU A N 1
ATOM 691 C CA . LEU A 1 90 ? 23.392 -3.663 -39.570 1.00 73.12 90 LEU A CA 1
ATOM 692 C C . LEU A 1 90 ? 24.448 -4.565 -40.234 1.00 73.12 90 LEU A C 1
ATOM 694 O O . LEU A 1 90 ? 24.708 -4.449 -41.435 1.00 73.12 90 LEU A O 1
ATOM 698 N N . ILE A 1 91 ? 25.034 -5.494 -39.477 1.00 68.06 91 ILE A N 1
ATOM 699 C CA . ILE A 1 91 ? 25.984 -6.484 -40.000 1.00 68.06 91 ILE A CA 1
ATOM 700 C C . ILE A 1 91 ? 25.271 -7.448 -40.954 1.00 68.06 91 ILE A C 1
ATOM 702 O O . ILE A 1 91 ? 25.766 -7.707 -42.045 1.00 68.06 91 ILE A O 1
ATOM 706 N N . THR A 1 92 ? 24.076 -7.930 -40.613 1.00 64.94 92 THR A N 1
ATOM 707 C CA . THR A 1 92 ? 23.282 -8.781 -41.511 1.00 64.94 92 THR A CA 1
ATOM 708 C C . THR A 1 92 ? 22.865 -8.043 -42.785 1.00 64.94 92 THR A C 1
ATOM 710 O O . THR A 1 92 ? 22.964 -8.607 -43.874 1.00 64.94 92 THR A O 1
ATOM 713 N N . ALA A 1 93 ? 22.467 -6.771 -42.690 1.00 59.16 93 ALA A N 1
ATOM 714 C CA . ALA A 1 93 ? 22.128 -5.957 -43.857 1.00 59.16 93 ALA A CA 1
ATOM 715 C C . ALA A 1 93 ? 23.341 -5.708 -44.772 1.00 59.16 93 ALA A C 1
ATOM 717 O O . ALA A 1 93 ? 23.201 -5.732 -45.992 1.00 59.16 93 ALA A O 1
ATOM 718 N N . SER A 1 94 ? 24.539 -5.526 -44.209 1.00 58.50 94 SER A N 1
ATOM 719 C CA . SER A 1 94 ? 25.776 -5.387 -44.995 1.00 58.50 94 SER A CA 1
ATOM 720 C C . SER A 1 94 ? 26.293 -6.722 -45.551 1.00 58.50 94 SER A C 1
ATOM 722 O O . SER A 1 94 ? 26.807 -6.753 -46.669 1.00 58.50 94 SER A O 1
ATOM 724 N N . ALA A 1 95 ? 26.084 -7.839 -44.851 1.00 57.25 95 ALA A N 1
ATOM 725 C CA . ALA A 1 95 ? 26.408 -9.182 -45.337 1.00 57.25 95 ALA A CA 1
ATOM 726 C C . ALA A 1 95 ? 25.464 -9.651 -46.463 1.00 57.25 95 ALA A C 1
ATOM 728 O O . ALA A 1 95 ? 25.904 -10.321 -47.396 1.00 57.25 95 ALA A O 1
ATOM 729 N N . GLY A 1 96 ? 24.188 -9.247 -46.434 1.00 52.94 96 GLY A N 1
ATOM 730 C CA . GLY A 1 96 ? 23.218 -9.526 -47.501 1.00 52.94 96 GLY A CA 1
ATOM 731 C C . GLY A 1 96 ? 23.524 -8.819 -48.828 1.00 52.94 96 GLY A C 1
ATOM 732 O O . GLY A 1 96 ? 23.118 -9.297 -49.883 1.00 52.94 96 GLY A O 1
ATOM 733 N N . VAL A 1 97 ? 24.293 -7.724 -48.809 1.00 50.25 97 VAL A N 1
ATOM 734 C CA . VAL A 1 97 ? 24.736 -7.017 -50.028 1.00 50.25 97 VAL A CA 1
ATOM 735 C C . VAL A 1 97 ? 25.985 -7.663 -50.647 1.00 50.25 97 VAL A C 1
ATOM 737 O O . VAL A 1 97 ? 26.191 -7.557 -51.855 1.00 50.25 97 VAL A O 1
ATOM 740 N N . ALA A 1 98 ? 26.785 -8.398 -49.866 1.00 50.06 98 ALA A N 1
ATOM 741 C CA . ALA A 1 98 ? 27.957 -9.121 -50.368 1.00 50.06 98 ALA A CA 1
ATOM 742 C C . ALA A 1 98 ? 27.618 -10.482 -51.019 1.00 50.06 98 ALA A C 1
ATOM 744 O O . ALA A 1 98 ? 28.443 -11.022 -51.750 1.00 50.06 98 ALA A O 1
ATOM 745 N N . GLY A 1 99 ? 26.415 -11.026 -50.789 1.00 48.62 99 GLY A N 1
ATOM 746 C CA . GLY A 1 99 ? 25.993 -12.349 -51.278 1.00 48.62 99 GLY A CA 1
ATOM 747 C C . GLY A 1 99 ? 25.152 -12.378 -52.566 1.00 48.62 99 GLY A C 1
ATOM 748 O O . GLY A 1 99 ? 24.790 -13.462 -53.003 1.00 48.62 99 GLY A O 1
ATOM 749 N N . ILE A 1 100 ? 24.822 -11.231 -53.181 1.00 50.53 100 ILE A N 1
ATOM 750 C CA . ILE A 1 100 ? 23.988 -11.151 -54.412 1.00 50.53 100 ILE A CA 1
ATOM 751 C C . ILE A 1 100 ? 24.833 -10.735 -55.640 1.00 50.53 100 ILE A C 1
ATOM 753 O O . ILE A 1 100 ? 24.335 -10.213 -56.634 1.00 50.53 100 ILE A O 1
ATOM 757 N N . ARG A 1 101 ? 26.154 -10.941 -55.591 1.00 47.62 101 ARG A N 1
ATOM 758 C CA . ARG A 1 101 ? 27.046 -10.754 -56.749 1.00 47.62 101 ARG A CA 1
ATOM 759 C C . ARG A 1 101 ? 28.020 -11.920 -56.900 1.00 47.62 101 ARG A C 1
ATOM 761 O O . ARG A 1 101 ? 29.225 -11.733 -56.772 1.00 47.62 101 ARG A O 1
ATOM 768 N N . THR A 1 102 ? 27.489 -13.098 -57.202 1.00 43.41 102 THR A N 1
ATOM 769 C CA . THR A 1 102 ? 28.189 -14.146 -57.963 1.00 43.41 102 THR A CA 1
ATOM 770 C C . THR A 1 102 ? 27.181 -14.840 -58.851 1.00 43.41 102 THR A C 1
ATOM 772 O O . THR A 1 102 ? 26.148 -15.262 -58.285 1.00 43.41 102 THR A O 1
#